Protein AF-A0A960GRG5-F1 (afdb_monomer_lite)

Foldseek 3Di:
DLVVLVVLLVLLVVLLVLLVVLVVVFWDWDWDDDPDPPDDTDTDIHGDVVSVVSSVVSNVSSVVSVCSSVVVVVD

Sequence (75 aa):
MRTWHLIQLAFSAAAAVGAVLCWRGVTSLVDVAPVTEGQPATVSVVYDPPLMILTWVLATAAGVFAVLGLAGLRR

pLDDT: mean 89.14, std 9.66, range [63.25, 98.25]

Structure (mmCIF, N/CA/C/O backbone):
data_AF-A0A960GRG5-F1
#
_entry.id   AF-A0A960GRG5-F1
#
loop_
_atom_site.group_PDB
_atom_site.id
_atom_site.type_symbol
_atom_site.label_atom_id
_atom_site.label_alt_id
_atom_site.label_comp_id
_atom_site.label_asym_id
_atom_site.label_entity_id
_atom_site.label_seq_id
_atom_site.pdbx_PDB_ins_code
_atom_site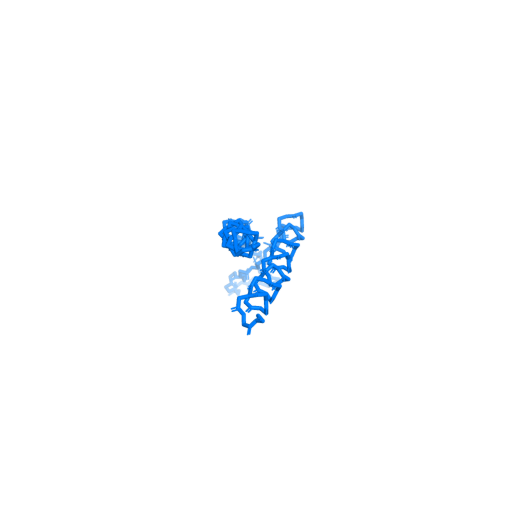.Cartn_x
_atom_site.Cartn_y
_atom_site.Cartn_z
_atom_site.occupancy
_atom_site.B_iso_or_equiv
_atom_site.auth_seq_id
_atom_site.auth_comp_id
_atom_site.auth_asym_id
_atom_site.auth_atom_id
_atom_site.pdbx_PDB_model_num
ATOM 1 N N . MET A 1 1 ? -17.217 7.384 20.634 1.00 63.25 1 MET A N 1
ATOM 2 C CA . MET A 1 1 ? -15.905 7.457 19.947 1.00 63.25 1 MET A CA 1
ATOM 3 C C . MET A 1 1 ? -15.813 6.539 18.712 1.00 63.25 1 MET A C 1
ATOM 5 O O . MET A 1 1 ? -14.724 6.151 18.326 1.00 63.25 1 MET A O 1
ATOM 9 N N . ARG A 1 2 ? -16.932 6.220 18.030 1.00 76.19 2 ARG A N 1
ATOM 10 C CA . ARG A 1 2 ? -16.934 5.335 16.842 1.00 76.19 2 ARG A CA 1
ATOM 11 C C . ARG A 1 2 ? -16.384 5.995 15.573 1.00 76.19 2 ARG A C 1
ATOM 13 O O . ARG A 1 2 ? -15.816 5.318 14.725 1.00 76.19 2 ARG A O 1
ATOM 20 N N . THR A 1 3 ? -16.530 7.313 15.458 1.00 88.12 3 THR A N 1
ATOM 21 C CA . THR A 1 3 ? -16.090 8.096 14.293 1.00 88.12 3 THR A CA 1
ATOM 22 C C . THR A 1 3 ? -14.583 8.009 14.061 1.00 88.12 3 THR A C 1
ATOM 24 O O . THR A 1 3 ? -14.151 7.969 12.916 1.00 88.12 3 THR A O 1
ATOM 27 N N . TRP A 1 4 ? -13.783 7.890 15.124 1.00 89.31 4 TRP A N 1
ATOM 28 C CA . TRP A 1 4 ? -12.330 7.753 15.014 1.00 89.31 4 TRP A CA 1
ATOM 29 C C . TRP A 1 4 ? -11.902 6.468 14.292 1.00 89.31 4 TRP A C 1
ATOM 31 O O . TRP A 1 4 ? -11.028 6.504 13.430 1.00 89.31 4 TRP A O 1
ATOM 41 N N . HIS A 1 5 ? -12.559 5.339 14.573 1.00 92.25 5 HIS A N 1
ATOM 42 C CA . HIS A 1 5 ? -12.259 4.070 13.901 1.00 92.25 5 HIS A CA 1
ATOM 43 C C . HIS A 1 5 ? -12.646 4.098 12.421 1.00 92.25 5 HIS A C 1
ATOM 45 O O . HIS A 1 5 ? -11.933 3.547 11.588 1.00 92.25 5 HIS A O 1
ATOM 51 N N . LEU A 1 6 ? -13.723 4.808 12.072 1.00 92.44 6 LEU A N 1
ATOM 52 C CA . LEU A 1 6 ? -14.083 5.039 10.671 1.00 92.44 6 LEU A CA 1
ATOM 53 C C . LEU A 1 6 ? -13.026 5.884 9.947 1.00 92.44 6 LEU A C 1
ATOM 55 O O . LEU A 1 6 ? -12.682 5.573 8.810 1.00 92.44 6 LEU A O 1
ATOM 59 N N . ILE A 1 7 ? -12.460 6.897 10.611 1.00 93.19 7 ILE A N 1
ATOM 60 C CA . ILE A 1 7 ? -11.356 7.698 10.060 1.00 93.19 7 ILE A CA 1
ATOM 61 C C . ILE A 1 7 ? -10.116 6.823 9.821 1.00 93.19 7 ILE A C 1
ATOM 63 O O . ILE A 1 7 ? -9.496 6.928 8.767 1.00 93.19 7 ILE A O 1
ATOM 67 N N . GLN A 1 8 ? -9.781 5.916 10.746 1.00 92.62 8 GLN A N 1
ATOM 68 C CA . GLN A 1 8 ? -8.672 4.967 10.565 1.00 92.62 8 GLN A CA 1
ATOM 69 C C . GLN A 1 8 ? -8.884 4.072 9.337 1.00 92.62 8 GLN A C 1
ATOM 71 O O . GLN A 1 8 ? -7.965 3.892 8.541 1.00 92.62 8 GLN A O 1
ATOM 76 N N . LEU A 1 9 ? -10.101 3.561 9.131 1.00 93.69 9 LE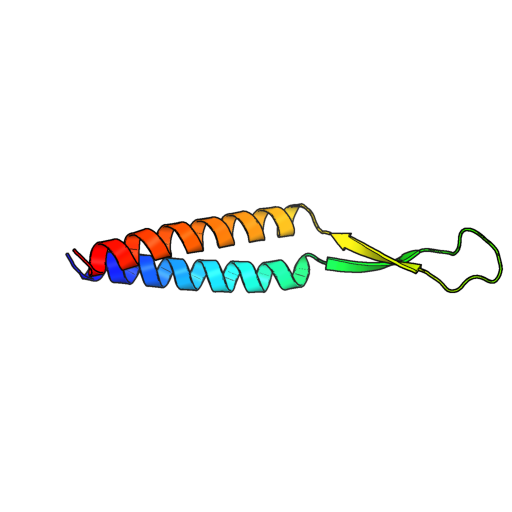U A N 1
ATOM 77 C CA . LEU A 1 9 ? -10.422 2.761 7.947 1.00 93.69 9 LEU A CA 1
ATOM 78 C C . LEU A 1 9 ? -10.356 3.574 6.653 1.00 93.69 9 LEU A C 1
ATOM 80 O O . LEU A 1 9 ? -9.835 3.083 5.653 1.00 93.69 9 LEU A O 1
ATOM 84 N N . ALA A 1 10 ? -10.828 4.820 6.671 1.00 95.94 10 ALA A N 1
ATOM 85 C CA . ALA A 1 10 ? -10.709 5.712 5.523 1.00 95.94 10 ALA A CA 1
ATOM 86 C C . ALA A 1 10 ? -9.234 5.969 5.168 1.00 95.94 10 ALA A C 1
ATOM 88 O O . ALA A 1 10 ? -8.858 5.896 3.999 1.00 95.94 10 ALA A O 1
ATOM 89 N N . PHE A 1 11 ? -8.382 6.193 6.171 1.00 96.19 11 PHE A N 1
ATOM 90 C CA . PHE A 1 11 ? -6.947 6.389 5.968 1.00 96.19 11 PHE A CA 1
ATOM 91 C C . PHE A 1 11 ? -6.252 5.115 5.467 1.00 96.19 11 PHE A C 1
ATOM 93 O O . PHE A 1 11 ? -5.396 5.185 4.588 1.00 96.19 11 PHE A O 1
ATOM 100 N N . SER A 1 12 ? -6.664 3.945 5.967 1.00 95.88 12 SER A N 1
ATOM 101 C CA . SER A 1 12 ? -6.214 2.645 5.459 1.00 95.88 12 SER A CA 1
ATOM 102 C C . SER A 1 12 ? -6.532 2.483 3.971 1.00 95.88 12 SER A C 1
ATOM 104 O O . SER A 1 12 ? -5.642 2.163 3.183 1.00 95.88 12 SER A O 1
ATOM 106 N N . ALA A 1 13 ? -7.772 2.777 3.568 1.00 97.25 13 ALA A N 1
ATOM 107 C CA . ALA A 1 13 ? -8.192 2.697 2.173 1.00 97.25 13 ALA A CA 1
ATOM 108 C C . ALA A 1 13 ? -7.415 3.680 1.283 1.00 97.25 13 ALA A C 1
ATOM 110 O O . ALA A 1 13 ? -6.931 3.295 0.220 1.00 97.25 13 ALA A O 1
ATOM 111 N N . ALA A 1 14 ? -7.233 4.925 1.732 1.00 97.38 14 ALA A N 1
ATOM 112 C CA . ALA A 1 14 ? -6.448 5.922 1.006 1.00 97.38 14 ALA A CA 1
ATOM 113 C C . ALA A 1 14 ? -4.982 5.486 0.825 1.00 97.38 14 ALA A C 1
ATOM 115 O O . ALA A 1 14 ? -4.446 5.572 -0.281 1.00 97.38 14 ALA A O 1
ATOM 116 N N . ALA A 1 15 ? -4.351 4.958 1.878 1.00 96.75 15 ALA A N 1
ATOM 117 C CA . ALA A 1 15 ? -2.988 4.437 1.817 1.00 96.75 15 ALA A CA 1
ATOM 118 C C . ALA A 1 15 ? -2.874 3.224 0.877 1.00 96.75 15 ALA A C 1
ATOM 120 O O . ALA A 1 15 ? -1.923 3.144 0.101 1.00 96.75 15 ALA A O 1
ATOM 121 N N . ALA A 1 16 ? -3.862 2.323 0.879 1.00 96.50 16 ALA A N 1
ATOM 122 C CA . ALA A 1 16 ? -3.906 1.183 -0.035 1.00 96.50 16 ALA A CA 1
ATOM 123 C C . ALA A 1 16 ? -4.007 1.628 -1.503 1.00 96.50 16 ALA A C 1
ATOM 125 O O . ALA A 1 16 ? -3.261 1.133 -2.348 1.00 96.50 16 ALA A O 1
ATOM 126 N N . VAL A 1 17 ? -4.870 2.603 -1.808 1.00 98.12 17 VAL A N 1
ATOM 127 C CA . VAL A 1 17 ? -4.968 3.183 -3.158 1.00 98.12 17 VAL A CA 1
ATOM 128 C C . VAL A 1 17 ? -3.640 3.826 -3.564 1.00 98.12 17 VAL A C 1
ATOM 130 O O . VAL A 1 17 ? -3.148 3.565 -4.660 1.00 98.12 17 VAL A O 1
ATOM 133 N N . GLY A 1 18 ? -3.019 4.602 -2.671 1.00 96.06 18 GLY A N 1
ATOM 134 C CA . GLY A 1 18 ? -1.705 5.199 -2.908 1.00 96.06 18 GLY A CA 1
ATOM 135 C C . GLY A 1 18 ? -0.624 4.155 -3.204 1.00 96.06 18 GLY A C 1
ATOM 136 O O . GLY A 1 18 ? 0.138 4.325 -4.153 1.00 96.06 18 GLY A O 1
ATOM 137 N N . ALA A 1 19 ? -0.595 3.049 -2.454 1.00 96.38 19 ALA A N 1
ATOM 138 C CA . ALA A 1 19 ? 0.337 1.949 -2.684 1.00 96.38 19 ALA A CA 1
ATOM 139 C C . ALA A 1 19 ? 0.146 1.322 -4.076 1.00 96.38 19 ALA A C 1
ATOM 141 O O . ALA A 1 19 ? 1.123 1.122 -4.793 1.00 96.38 19 ALA A O 1
ATOM 142 N N . VAL A 1 20 ? -1.100 1.075 -4.500 1.00 96.81 20 VAL A N 1
ATOM 143 C C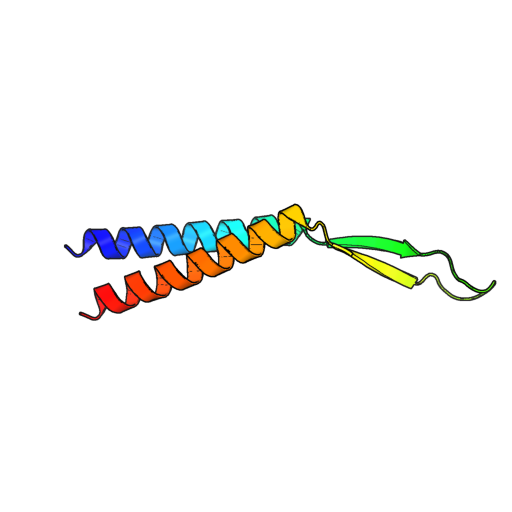A . VAL A 1 20 ? -1.395 0.527 -5.837 1.00 96.81 20 VAL A CA 1
ATOM 144 C C . VAL A 1 20 ? -0.959 1.488 -6.946 1.00 96.81 20 VAL A C 1
ATOM 146 O O . VAL A 1 20 ? -0.390 1.053 -7.948 1.00 96.81 20 VAL A O 1
ATOM 149 N N . LEU A 1 21 ? -1.203 2.791 -6.778 1.00 96.69 21 LEU A N 1
ATOM 150 C CA . LEU A 1 21 ? -0.781 3.802 -7.748 1.00 96.69 21 LEU A CA 1
ATOM 151 C C . LEU A 1 21 ? 0.745 3.891 -7.852 1.00 96.69 21 LEU A C 1
ATOM 153 O O . LEU A 1 21 ? 1.262 3.948 -8.964 1.00 96.69 21 LEU A O 1
ATOM 157 N N . CYS A 1 22 ? 1.462 3.843 -6.726 1.00 94.62 22 CYS A N 1
ATOM 158 C CA . CYS A 1 22 ? 2.926 3.855 -6.718 1.00 94.62 22 CYS A CA 1
ATOM 159 C C . CYS A 1 22 ? 3.499 2.585 -7.355 1.00 94.62 22 CYS A C 1
ATOM 161 O O . CYS A 1 22 ? 4.382 2.682 -8.203 1.00 94.62 22 CYS A O 1
ATOM 163 N N . TRP A 1 23 ? 2.943 1.411 -7.026 1.00 94.06 23 TRP A N 1
ATOM 164 C CA . TRP A 1 23 ? 3.383 0.122 -7.568 1.00 94.06 23 TRP A CA 1
ATOM 165 C C . TRP A 1 23 ? 3.386 0.093 -9.098 1.00 94.06 23 TRP A C 1
ATOM 167 O O . TRP A 1 23 ? 4.291 -0.465 -9.710 1.00 94.06 23 TRP A O 1
ATOM 177 N N . ARG A 1 24 ? 2.407 0.746 -9.736 1.00 93.94 24 ARG A N 1
ATOM 178 C CA . ARG A 1 24 ? 2.337 0.832 -11.203 1.00 93.94 24 ARG A CA 1
ATOM 179 C C . ARG A 1 24 ? 3.556 1.494 -11.846 1.00 93.94 24 ARG A C 1
ATOM 181 O O . ARG A 1 24 ? 3.839 1.194 -12.998 1.00 93.94 24 ARG A O 1
ATOM 188 N N . GLY A 1 25 ? 4.250 2.377 -11.130 1.00 91.25 25 GLY A N 1
ATOM 189 C CA . GLY A 1 25 ? 5.468 3.040 -11.599 1.00 91.25 25 GLY A CA 1
ATOM 190 C C . GLY A 1 25 ? 6.765 2.363 -11.152 1.00 91.25 25 GLY A C 1
ATOM 191 O O . GLY A 1 25 ? 7.835 2.826 -11.522 1.00 91.25 25 GLY A O 1
ATOM 192 N N . VAL A 1 26 ? 6.693 1.294 -10.351 1.00 92.50 26 VAL A N 1
ATOM 193 C CA . VAL A 1 26 ? 7.882 0.659 -9.764 1.00 92.50 26 VAL A CA 1
ATOM 194 C C . VAL A 1 26 ? 8.705 -0.088 -10.811 1.00 92.50 26 VAL A C 1
ATOM 196 O O . VAL A 1 26 ? 9.924 -0.119 -10.695 1.00 92.50 26 VAL A O 1
ATOM 199 N N . THR A 1 27 ? 8.072 -0.700 -11.813 1.00 88.50 27 THR A N 1
ATOM 200 C CA . THR A 1 27 ? 8.754 -1.590 -12.762 1.00 88.50 27 THR A CA 1
ATOM 201 C C . THR A 1 27 ? 8.854 -0.999 -14.160 1.00 88.50 27 THR A C 1
ATOM 203 O O . THR A 1 27 ? 7.849 -0.593 -14.742 1.00 88.50 27 THR A O 1
ATOM 206 N N . SER A 1 28 ? 10.054 -1.063 -14.726 1.00 85.19 28 SER A N 1
ATOM 207 C CA . SER A 1 28 ? 10.378 -0.737 -16.114 1.00 85.19 28 SER A CA 1
ATOM 208 C C . SER A 1 28 ? 10.949 -1.977 -16.808 1.00 85.19 28 SER A C 1
ATOM 210 O O . SER A 1 28 ? 11.777 -2.680 -16.227 1.00 85.19 28 SER A O 1
ATOM 212 N N . LEU A 1 29 ? 10.497 -2.268 -18.030 1.00 83.38 29 LEU A N 1
ATOM 213 C CA . LEU A 1 29 ? 11.053 -3.347 -18.850 1.00 83.38 29 LEU A CA 1
ATOM 214 C C . LEU A 1 29 ? 12.169 -2.772 -19.715 1.00 83.38 29 LEU A C 1
ATOM 216 O O . LEU A 1 29 ? 11.930 -1.866 -20.513 1.00 83.38 29 LEU A O 1
ATOM 220 N N . VAL A 1 30 ? 13.378 -3.298 -19.546 1.00 76.62 30 VAL A N 1
ATOM 221 C CA . VAL A 1 30 ? 14.544 -2.908 -20.338 1.00 76.62 30 VAL A CA 1
ATOM 222 C C . VAL A 1 30 ? 15.058 -4.134 -21.074 1.00 76.62 30 VAL A C 1
ATOM 224 O O . VAL A 1 30 ? 15.343 -5.164 -20.457 1.00 76.62 30 VAL A O 1
ATOM 227 N N . ASP A 1 31 ? 15.182 -4.010 -22.392 1.00 75.94 31 ASP A N 1
ATOM 228 C CA . ASP A 1 31 ? 15.828 -5.024 -23.215 1.00 75.94 31 ASP A CA 1
ATOM 229 C C . ASP A 1 31 ? 17.329 -5.028 -22.936 1.00 75.94 31 ASP A C 1
ATOM 231 O O . ASP A 1 31 ? 18.012 -4.006 -23.044 1.00 75.94 31 ASP A O 1
ATOM 235 N N . VAL A 1 32 ? 17.849 -6.195 -22.571 1.00 69.88 32 VAL A N 1
ATOM 236 C CA . VAL A 1 32 ? 19.278 -6.403 -22.366 1.00 69.88 32 VAL A CA 1
ATOM 237 C C . VAL A 1 32 ? 19.840 -7.083 -23.606 1.00 69.88 32 VAL A C 1
ATOM 239 O O . VAL A 1 32 ? 19.347 -8.132 -24.033 1.00 69.88 32 VAL A O 1
ATOM 242 N N . ALA A 1 33 ? 20.879 -6.473 -24.185 1.00 70.50 33 ALA A N 1
ATOM 243 C CA . ALA A 1 33 ? 21.561 -7.020 -25.348 1.00 70.50 33 ALA A CA 1
ATOM 244 C C . ALA A 1 33 ? 22.084 -8.443 -25.051 1.00 70.50 33 ALA A C 1
ATOM 246 O O . ALA A 1 33 ? 22.591 -8.692 -23.951 1.00 70.50 33 ALA A O 1
ATOM 247 N N . PRO A 1 34 ? 21.975 -9.382 -26.006 1.00 70.44 34 PRO A N 1
ATOM 248 C CA . PRO A 1 34 ? 22.460 -10.744 -25.824 1.00 70.44 34 PRO A CA 1
ATOM 249 C C . PRO A 1 34 ? 23.963 -10.783 -25.531 1.00 70.44 34 PRO A C 1
ATOM 251 O O . PRO A 1 34 ? 24.746 -10.077 -26.160 1.00 70.44 34 PRO A O 1
ATOM 254 N N . VAL A 1 35 ? 24.379 -11.664 -24.616 1.00 76.19 35 VAL A N 1
ATOM 255 C CA . VAL A 1 35 ? 25.807 -11.899 -24.317 1.00 76.19 35 VAL A CA 1
ATOM 256 C C . VAL A 1 35 ? 26.503 -12.657 -25.461 1.00 76.19 35 VAL A C 1
ATOM 258 O O . VAL A 1 35 ? 27.722 -12.602 -25.596 1.00 76.19 35 VAL A O 1
ATOM 261 N N . THR A 1 36 ? 25.742 -13.367 -26.301 1.00 72.12 36 THR A N 1
ATOM 262 C CA . THR A 1 36 ? 26.247 -14.136 -27.449 1.00 72.12 36 THR A CA 1
ATOM 263 C C . THR A 1 36 ? 25.406 -13.846 -28.691 1.00 72.12 36 THR A C 1
ATOM 265 O O . THR A 1 36 ? 24.176 -13.820 -28.624 1.00 72.12 36 THR A O 1
ATOM 268 N N . GLU A 1 37 ? 26.081 -13.639 -29.823 1.00 68.31 37 GLU A N 1
ATOM 269 C CA . GLU A 1 37 ? 25.480 -13.441 -31.147 1.00 68.31 37 GLU A CA 1
ATOM 270 C C . GLU A 1 37 ? 24.481 -14.576 -31.468 1.00 68.31 37 GLU A C 1
ATOM 272 O O . GLU A 1 37 ? 24.817 -15.756 -31.363 1.00 68.31 37 GLU A O 1
ATOM 277 N N . GLY A 1 38 ? 23.247 -14.228 -31.855 1.00 72.94 38 GLY A N 1
ATOM 278 C CA . GLY A 1 38 ? 22.212 -15.186 -32.281 1.00 72.94 38 GLY A CA 1
ATOM 279 C C . GLY A 1 38 ? 21.194 -15.632 -31.218 1.00 72.94 38 GLY A C 1
ATOM 280 O O . GLY A 1 38 ? 20.263 -16.365 -31.554 1.00 72.94 38 GLY A O 1
ATOM 281 N N . GLN A 1 39 ? 21.310 -15.190 -29.961 1.00 69.56 39 GLN A N 1
ATOM 282 C CA . GLN A 1 39 ? 20.328 -15.484 -28.904 1.00 69.56 39 GLN A CA 1
ATOM 283 C C . GLN A 1 39 ? 19.233 -14.393 -28.842 1.00 69.56 39 GLN A C 1
ATOM 285 O O . GLN A 1 39 ? 19.558 -13.215 -29.008 1.00 69.56 39 GLN A O 1
ATOM 290 N N . PRO A 1 40 ? 17.945 -14.727 -28.601 1.00 69.88 40 PRO A N 1
ATOM 291 C CA . PRO A 1 40 ? 16.904 -13.719 -28.400 1.00 69.88 40 PRO A CA 1
ATOM 292 C C . PRO A 1 40 ? 17.233 -12.808 -27.212 1.00 69.88 40 PRO A C 1
ATOM 294 O O . PRO A 1 40 ? 17.807 -13.254 -26.218 1.00 69.88 40 PRO A O 1
ATOM 297 N N . ALA A 1 41 ? 16.861 -11.531 -27.329 1.00 71.31 41 ALA A N 1
ATOM 298 C CA . ALA A 1 41 ? 17.040 -10.548 -26.267 1.00 71.31 41 ALA A CA 1
ATOM 299 C C . ALA A 1 41 ? 16.315 -10.984 -24.985 1.00 71.31 41 ALA A C 1
ATOM 301 O O . ALA A 1 41 ? 15.205 -11.523 -25.033 1.00 71.31 41 ALA A O 1
ATOM 302 N N . THR A 1 42 ? 16.950 -10.736 -23.838 1.00 77.56 42 THR A N 1
ATOM 303 C CA . THR A 1 42 ? 16.362 -11.019 -22.526 1.00 77.56 42 THR A CA 1
ATOM 304 C C . THR A 1 42 ? 15.781 -9.731 -21.964 1.00 77.56 42 THR A C 1
ATOM 306 O O . THR A 1 42 ? 16.467 -8.712 -21.892 1.00 77.56 42 THR A O 1
ATOM 309 N N . VAL A 1 43 ? 14.526 -9.786 -21.526 1.00 76.25 43 VAL A N 1
ATOM 310 C CA . VAL A 1 43 ? 13.869 -8.657 -20.864 1.00 76.25 43 VAL A CA 1
ATOM 311 C C . VAL A 1 43 ? 14.259 -8.659 -19.387 1.00 76.25 43 VAL A C 1
ATOM 313 O O . VAL A 1 43 ? 13.979 -9.623 -18.672 1.00 76.25 43 VAL A O 1
ATOM 316 N N . SER A 1 44 ? 14.890 -7.583 -18.917 1.00 79.06 44 SER A N 1
ATOM 317 C CA . SER A 1 44 ? 15.167 -7.368 -17.495 1.00 79.06 44 SER A CA 1
ATOM 318 C C . SER A 1 44 ? 14.158 -6.393 -16.902 1.00 79.06 44 SER A C 1
ATOM 320 O O . SER A 1 44 ? 13.856 -5.353 -17.487 1.00 79.06 44 SER A O 1
ATOM 322 N N . VAL A 1 45 ? 13.663 -6.706 -15.705 1.00 85.94 45 VAL A N 1
ATOM 323 C CA . VAL A 1 45 ? 12.830 -5.784 -14.928 1.00 85.94 45 VAL A CA 1
ATOM 324 C C . VAL A 1 45 ? 13.746 -4.886 -14.106 1.00 85.94 45 VAL A C 1
ATOM 326 O O . VAL A 1 45 ? 14.484 -5.363 -13.244 1.00 85.94 45 VAL A O 1
ATOM 329 N N . VAL A 1 46 ? 13.693 -3.585 -14.360 1.00 90.94 46 VAL A N 1
ATOM 330 C CA . VAL A 1 46 ? 14.348 -2.567 -13.539 1.00 90.94 46 VAL A CA 1
ATOM 331 C C . VAL A 1 46 ? 13.327 -2.019 -12.552 1.00 90.94 46 VAL A C 1
ATOM 333 O O . VAL A 1 46 ? 12.228 -1.627 -12.942 1.00 90.94 46 VAL A O 1
ATOM 336 N N . TYR A 1 47 ? 13.694 -2.008 -11.273 1.00 90.19 47 TYR A N 1
ATOM 337 C CA . TYR A 1 47 ? 12.868 -1.467 -10.199 1.00 90.19 47 TYR A CA 1
ATOM 338 C C . TYR A 1 47 ? 13.327 -0.053 -9.850 1.00 90.19 47 TYR A C 1
ATOM 340 O O . TYR A 1 47 ? 14.520 0.148 -9.637 1.00 90.19 47 TYR A O 1
ATOM 348 N N . ASP A 1 48 ? 12.397 0.894 -9.738 1.00 93.75 48 ASP A N 1
ATOM 349 C CA . ASP A 1 48 ? 12.640 2.222 -9.168 1.00 93.75 48 ASP A CA 1
ATOM 350 C C . ASP A 1 48 ? 12.676 2.118 -7.629 1.00 93.75 48 ASP A C 1
ATOM 352 O O . ASP A 1 48 ? 11.637 1.866 -7.002 1.00 93.75 48 ASP A O 1
ATOM 356 N N . PRO A 1 49 ? 13.854 2.255 -6.982 1.00 93.38 49 PRO A N 1
ATOM 357 C CA . PRO A 1 49 ? 13.961 2.017 -5.544 1.00 93.38 49 PRO A CA 1
ATOM 358 C C . PRO A 1 49 ? 13.160 3.018 -4.688 1.00 93.38 49 PRO A C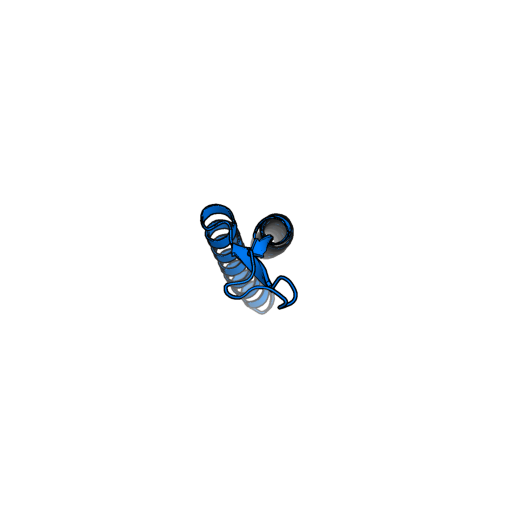 1
ATOM 360 O O . PRO A 1 49 ? 12.498 2.570 -3.746 1.00 93.38 49 PRO A O 1
ATOM 363 N N . PRO A 1 50 ? 13.154 4.337 -4.981 1.00 94.44 50 PRO A N 1
ATOM 364 C CA . PRO A 1 50 ? 12.317 5.300 -4.264 1.00 94.44 50 PRO A CA 1
ATOM 365 C C . PRO A 1 50 ? 10.818 4.974 -4.299 1.00 94.44 50 PRO A C 1
ATOM 367 O O . PRO A 1 50 ? 10.176 4.944 -3.244 1.00 94.44 50 PRO A O 1
ATOM 370 N N . LEU A 1 51 ? 10.252 4.689 -5.477 1.00 94.88 51 LEU A N 1
ATOM 371 C CA . LEU A 1 51 ? 8.839 4.320 -5.614 1.00 94.88 51 LEU A CA 1
ATOM 372 C C . LEU A 1 51 ? 8.533 2.988 -4.935 1.00 94.88 51 LEU A C 1
ATOM 374 O O . LEU A 1 51 ? 7.453 2.822 -4.356 1.00 94.88 51 LEU A O 1
ATOM 378 N N . MET A 1 52 ? 9.480 2.050 -4.960 1.00 95.50 52 MET A N 1
ATOM 379 C CA . MET A 1 52 ? 9.324 0.781 -4.265 1.00 95.50 52 MET A CA 1
ATOM 380 C C . MET A 1 52 ? 9.242 0.996 -2.752 1.00 95.50 52 MET A C 1
ATOM 382 O O . MET A 1 52 ? 8.281 0.544 -2.133 1.00 95.50 52 MET A O 1
ATOM 386 N N . ILE A 1 53 ? 10.165 1.756 -2.158 1.00 97.62 53 ILE A N 1
ATOM 387 C CA . ILE A 1 53 ? 10.125 2.071 -0.720 1.00 97.62 53 ILE A CA 1
ATOM 388 C C . ILE A 1 53 ? 8.811 2.772 -0.355 1.00 97.62 53 ILE A C 1
ATOM 390 O O . ILE A 1 53 ? 8.154 2.375 0.610 1.00 97.62 53 ILE A O 1
ATOM 394 N N . LEU A 1 54 ? 8.387 3.764 -1.144 1.00 96.44 54 LEU A N 1
ATOM 395 C CA . LEU A 1 54 ? 7.126 4.472 -0.915 1.00 96.44 54 LEU A CA 1
ATOM 396 C C . LEU A 1 54 ? 5.925 3.516 -0.922 1.00 96.44 54 LEU A C 1
ATOM 398 O O . LEU A 1 54 ? 5.084 3.571 -0.024 1.00 96.44 54 LEU A O 1
ATOM 402 N N . THR A 1 55 ? 5.874 2.601 -1.893 1.00 96.62 55 THR A N 1
ATOM 403 C CA . THR A 1 55 ? 4.815 1.588 -1.991 1.00 96.62 55 THR A CA 1
ATOM 404 C C . THR A 1 55 ? 4.754 0.717 -0.737 1.00 96.62 55 THR A C 1
ATOM 406 O O . THR A 1 55 ? 3.674 0.487 -0.193 1.00 96.62 55 THR A O 1
ATOM 409 N N . TRP A 1 56 ? 5.905 0.259 -0.243 1.00 97.50 56 TRP A N 1
ATOM 410 C CA . TRP A 1 56 ? 5.988 -0.613 0.930 1.00 97.50 56 TRP A CA 1
ATOM 411 C C . TRP A 1 56 ? 5.593 0.108 2.221 1.00 97.50 56 TRP A C 1
ATOM 413 O O . TRP A 1 56 ? 4.884 -0.461 3.057 1.00 97.50 56 TRP A O 1
ATOM 423 N N . VAL A 1 57 ? 5.994 1.372 2.373 1.00 98.25 57 VAL A N 1
ATOM 424 C CA . VAL A 1 57 ? 5.587 2.215 3.507 1.00 98.25 57 VAL A CA 1
ATOM 425 C C . VAL A 1 57 ? 4.072 2.417 3.505 1.00 98.25 57 VAL A C 1
ATOM 427 O O . VAL A 1 57 ? 3.428 2.205 4.534 1.00 98.25 57 VAL A O 1
ATOM 430 N N . LEU A 1 58 ? 3.484 2.756 2.353 1.00 97.06 58 LEU A N 1
ATOM 431 C CA . LEU A 1 58 ? 2.036 2.934 2.216 1.00 97.06 58 LEU A CA 1
ATOM 432 C C . LEU A 1 58 ? 1.267 1.636 2.488 1.00 97.06 58 LEU A C 1
ATOM 434 O O . LEU A 1 58 ? 0.283 1.657 3.226 1.00 97.06 58 LEU A O 1
ATOM 438 N N . ALA A 1 59 ? 1.735 0.504 1.957 1.00 97.25 59 ALA A N 1
ATOM 439 C CA . ALA A 1 59 ? 1.129 -0.803 2.200 1.00 97.25 59 ALA A CA 1
ATOM 440 C C . ALA A 1 59 ? 1.169 -1.186 3.689 1.00 97.25 59 ALA A C 1
ATOM 442 O O . ALA A 1 59 ? 0.171 -1.648 4.247 1.00 97.25 59 ALA A O 1
ATOM 443 N N . THR A 1 60 ? 2.295 -0.931 4.358 1.00 98.00 60 THR A N 1
ATOM 444 C CA . THR A 1 60 ? 2.450 -1.190 5.796 1.00 98.00 60 THR A CA 1
ATOM 445 C C . THR A 1 60 ? 1.509 -0.310 6.616 1.00 98.00 60 THR A C 1
ATOM 447 O O . THR A 1 60 ? 0.778 -0.812 7.471 1.00 98.00 60 THR A O 1
ATOM 450 N N . ALA A 1 61 ? 1.470 0.994 6.326 1.00 97.62 61 ALA A N 1
ATOM 451 C CA . ALA A 1 61 ? 0.563 1.926 6.985 1.00 97.62 61 ALA A CA 1
ATOM 452 C C . ALA A 1 61 ? -0.905 1.512 6.788 1.00 97.62 61 ALA A C 1
ATOM 454 O O . ALA A 1 61 ? -1.667 1.475 7.756 1.00 97.62 61 ALA A O 1
ATOM 455 N N . ALA A 1 62 ? -1.290 1.126 5.566 1.00 97.69 62 ALA A N 1
ATOM 456 C CA . ALA A 1 62 ? -2.630 0.634 5.260 1.00 97.69 62 ALA A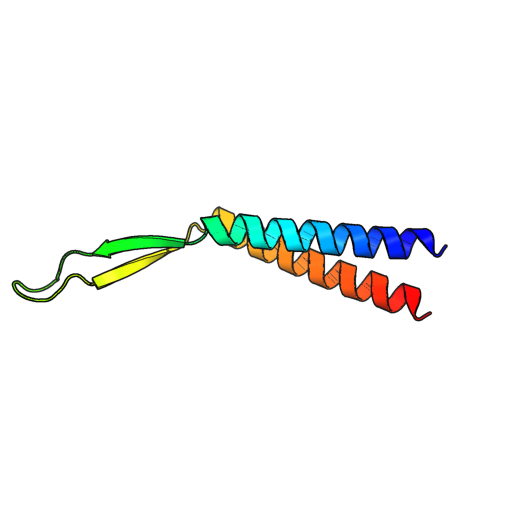 CA 1
ATOM 457 C C . ALA A 1 62 ? -3.007 -0.574 6.131 1.00 97.69 62 ALA A C 1
ATOM 459 O O . ALA A 1 62 ? -4.091 -0.582 6.722 1.00 97.69 62 ALA A O 1
ATOM 460 N N . GLY A 1 63 ? -2.102 -1.549 6.270 1.00 96.62 63 GLY A N 1
ATOM 461 C CA . GLY A 1 63 ? -2.295 -2.721 7.125 1.00 96.62 63 GLY A CA 1
ATOM 462 C C . GLY A 1 63 ? -2.469 -2.362 8.604 1.00 96.62 63 GLY A C 1
ATOM 463 O O . GLY A 1 63 ? -3.412 -2.829 9.243 1.00 96.62 63 GLY A O 1
ATOM 464 N N . VAL A 1 64 ? -1.621 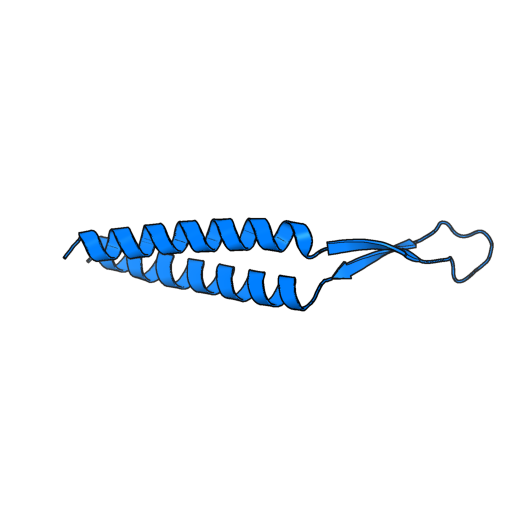-1.480 9.143 1.00 97.81 64 VAL A N 1
ATOM 465 C CA . VAL A 1 64 ? -1.712 -1.029 10.544 1.00 97.81 64 VAL A CA 1
ATOM 466 C C . VAL A 1 64 ? -3.050 -0.340 10.816 1.00 97.81 64 VAL A C 1
ATOM 468 O O . VAL A 1 64 ? -3.746 -0.693 11.772 1.00 97.81 64 VAL A O 1
ATOM 471 N N . PHE A 1 65 ? -3.456 0.604 9.963 1.00 95.06 65 PHE A N 1
ATOM 472 C CA . PHE A 1 65 ? -4.726 1.310 10.132 1.00 95.06 65 PHE A CA 1
ATOM 473 C C . PHE A 1 65 ? -5.941 0.393 9.969 1.00 95.06 65 PHE A C 1
ATOM 475 O O . PHE A 1 65 ? -6.917 0.558 10.703 1.00 95.06 65 PHE A O 1
ATOM 482 N N . ALA A 1 66 ? -5.872 -0.599 9.075 1.00 95.62 66 ALA A N 1
ATOM 483 C CA . ALA A 1 66 ? -6.918 -1.609 8.942 1.00 95.62 66 ALA A CA 1
ATOM 484 C C . ALA A 1 66 ? -7.089 -2.392 10.250 1.00 95.62 66 ALA A C 1
ATOM 486 O O . ALA A 1 66 ? -8.201 -2.493 10.765 1.00 95.62 66 ALA A O 1
ATOM 487 N N . VAL A 1 67 ? -5.996 -2.893 10.836 1.00 97.06 67 VAL A N 1
ATOM 488 C CA . VAL A 1 67 ? -6.047 -3.661 12.091 1.00 97.06 67 VAL A CA 1
ATOM 489 C C . VAL A 1 67 ? -6.615 -2.819 13.231 1.00 97.06 67 VAL A C 1
ATOM 491 O O . VAL A 1 67 ? -7.524 -3.277 13.923 1.00 97.06 67 VAL A O 1
ATOM 494 N N . LEU A 1 68 ? -6.132 -1.586 13.410 1.00 95.44 68 LEU A N 1
ATOM 495 C CA . LEU A 1 68 ? -6.612 -0.693 14.471 1.00 95.44 68 LEU A CA 1
ATOM 496 C C . LEU A 1 68 ? -8.092 -0.329 14.294 1.00 95.44 68 LEU A C 1
ATOM 498 O O . LEU A 1 68 ? -8.856 -0.397 15.259 1.00 95.44 68 LEU A O 1
ATOM 502 N N . GLY A 1 69 ? -8.505 0.002 13.068 1.00 92.75 69 GLY A N 1
ATOM 503 C CA . GLY A 1 69 ? -9.890 0.337 12.748 1.00 92.75 69 GLY A CA 1
ATOM 504 C C . GLY A 1 69 ? -10.837 -0.842 12.976 1.00 92.75 69 GLY A C 1
ATOM 505 O O . GLY A 1 69 ? -11.842 -0.697 13.672 1.00 92.75 69 GLY A O 1
ATOM 506 N N . LEU A 1 70 ? -10.502 -2.034 12.463 1.00 94.56 70 LEU A N 1
ATOM 507 C CA . LEU A 1 70 ? -11.321 -3.236 12.662 1.00 94.56 70 LEU A CA 1
ATOM 508 C C . LEU A 1 70 ? -11.360 -3.673 14.132 1.00 94.56 70 LEU A C 1
ATOM 510 O O . LEU A 1 70 ? -12.428 -4.027 14.631 1.00 94.56 70 LEU A O 1
ATOM 514 N N . ALA A 1 71 ? -10.225 -3.658 14.838 1.00 94.19 71 ALA A N 1
ATOM 515 C CA . ALA A 1 71 ? -10.179 -4.024 16.252 1.00 94.19 71 ALA A CA 1
ATOM 516 C C . ALA A 1 71 ? -10.994 -3.051 17.116 1.00 94.19 71 ALA A C 1
ATOM 518 O O . ALA A 1 71 ? -11.680 -3.488 18.036 1.00 94.19 71 ALA A O 1
ATOM 519 N N . GLY A 1 72 ? -10.953 -1.754 16.800 1.00 89.38 72 GLY A N 1
ATOM 520 C CA . GLY A 1 72 ? -11.726 -0.723 17.488 1.00 89.38 72 GLY A CA 1
ATOM 521 C C . GLY A 1 72 ? -13.230 -0.784 17.219 1.00 89.38 72 GLY A C 1
ATOM 522 O O . GLY A 1 72 ? -14.009 -0.477 18.107 1.00 89.38 72 GLY A O 1
ATOM 523 N N . LEU A 1 73 ? -13.663 -1.228 16.033 1.00 90.06 73 LEU A N 1
ATOM 524 C CA . LEU A 1 73 ? -15.088 -1.467 15.752 1.00 90.06 73 LEU A CA 1
ATOM 525 C C . LEU A 1 73 ? -15.640 -2.731 16.424 1.00 90.06 73 LEU A C 1
ATOM 527 O O . LEU A 1 73 ? -16.853 -2.846 16.596 1.00 90.06 73 LEU A O 1
ATOM 531 N N . ARG A 1 74 ? -14.762 -3.688 16.741 1.00 88.19 74 ARG A N 1
ATOM 532 C CA . ARG A 1 74 ? -15.104 -4.949 17.414 1.00 88.19 74 ARG A CA 1
ATOM 533 C C . ARG A 1 74 ? -15.202 -4.827 18.935 1.00 88.19 74 ARG A C 1
ATOM 535 O O . ARG A 1 74 ? -15.803 -5.708 19.544 1.00 88.19 74 ARG A O 1
ATOM 542 N N . ARG A 1 75 ? -14.571 -3.810 19.523 1.00 84.69 75 ARG A N 1
ATOM 543 C CA . ARG A 1 75 ? -14.630 -3.494 20.957 1.00 84.69 75 ARG A CA 1
ATOM 544 C C . ARG A 1 75 ? -15.782 -2.537 21.240 1.00 84.69 75 ARG A C 1
ATOM 546 O O . ARG A 1 75 ? -16.377 -2.686 22.324 1.00 84.69 75 ARG A O 1
#

Secondary structure (DSSP, 8-state):
-HHHHHHHHHHHHHHHHHHHHHHTTTEEEEEEPPSSTTSPPEEEEEE-HHHHHHHHHHHHHHHHHHHHHHHHHH-

Radius of gyration: 19.61 Å; chains: 1; bounding box: 43×24×53 Å